Protein AF-A0A2D8GJE4-F1 (afdb_monomer)

Sequence (122 aa):
MSFPYDKRPSLCGYCLAPGRGFYLEYDRRIYAGCKMDHLEKIRERLLQQKSLGIKATSNPQATKYAMGEIKKLYLEISDKHKTFAMHEWSQEDRDRFFNLFASHYLSFESEVADKGMPPMGK

Solvent-accessible surface area (backbone atoms only — not comparable to full-atom values): 7308 Å² total; per-residue (Å²): 136,85,72,57,82,94,63,61,52,67,37,10,65,65,81,62,45,54,30,67,84,41,73,44,79,54,95,97,40,67,38,16,12,60,47,74,74,39,43,54,53,31,52,54,35,56,76,68,71,57,80,80,91,76,90,81,83,86,56,71,66,32,49,54,51,15,56,60,70,41,48,63,55,53,53,52,53,20,61,74,66,74,41,86,54,71,88,78,47,55,70,66,59,50,51,52,51,53,53,48,32,52,48,44,25,45,51,45,51,45,49,35,71,72,72,52,72,76,76,83,77,131

Structure (mmCIF, N/CA/C/O backbone):
data_AF-A0A2D8GJE4-F1
#
_entry.id   AF-A0A2D8GJE4-F1
#
loop_
_atom_site.group_PDB
_atom_site.id
_atom_site.type_symbol
_atom_site.label_atom_id
_atom_site.label_alt_id
_atom_site.label_comp_id
_atom_site.label_asym_id
_atom_site.label_entity_id
_atom_site.label_seq_id
_atom_site.pdbx_PDB_ins_code
_atom_site.Cartn_x
_atom_site.Cartn_y
_atom_site.Cartn_z
_atom_site.occupancy
_atom_site.B_iso_or_equiv
_atom_site.auth_seq_id
_atom_site.auth_comp_id
_atom_site.auth_asym_id
_atom_site.auth_atom_id
_atom_site.pdbx_PDB_model_num
ATOM 1 N N . MET A 1 1 ? -8.095 5.960 -19.588 1.00 50.19 1 MET A N 1
ATOM 2 C CA . MET A 1 1 ? -8.675 4.748 -18.967 1.00 50.19 1 MET A CA 1
ATOM 3 C C . MET A 1 1 ? -8.446 4.830 -17.469 1.00 50.19 1 MET A C 1
ATOM 5 O O . MET A 1 1 ? -7.301 5.015 -17.076 1.00 50.19 1 MET A O 1
ATOM 9 N N . SER A 1 2 ? -9.492 4.768 -16.642 1.00 57.19 2 SER A N 1
ATOM 10 C CA . SER A 1 2 ? -9.326 4.649 -15.190 1.00 57.19 2 SER A CA 1
ATOM 11 C C . SER A 1 2 ? -9.310 3.167 -14.812 1.00 57.19 2 SER A C 1
ATOM 13 O O . SER A 1 2 ? -10.202 2.410 -15.182 1.00 57.19 2 SER A O 1
ATOM 15 N N . PHE A 1 3 ? -8.268 2.737 -14.104 1.00 68.31 3 PHE A N 1
ATOM 16 C CA . PHE A 1 3 ? -8.205 1.385 -13.555 1.00 68.31 3 PHE A CA 1
ATOM 17 C C . PHE A 1 3 ? -9.107 1.308 -12.313 1.00 68.31 3 PHE A C 1
ATOM 19 O O . PHE A 1 3 ? -9.065 2.249 -11.504 1.00 68.31 3 PHE A O 1
ATOM 26 N N . PRO A 1 4 ? -9.901 0.235 -12.130 1.00 69.62 4 PRO A N 1
ATOM 27 C CA . PRO A 1 4 ? -10.695 0.032 -10.917 1.00 69.62 4 PRO A CA 1
ATOM 28 C C . PRO A 1 4 ? -9.818 0.176 -9.669 1.00 69.62 4 PRO A C 1
ATOM 30 O O . PRO A 1 4 ? -8.655 -0.224 -9.694 1.00 69.62 4 PRO A O 1
ATOM 33 N N . TYR A 1 5 ? -10.327 0.809 -8.610 1.00 62.97 5 TYR A N 1
ATOM 34 C CA . TYR A 1 5 ? -9.532 1.111 -7.409 1.00 62.97 5 TYR A CA 1
ATOM 35 C C . TYR A 1 5 ? -8.952 -0.158 -6.763 1.00 62.97 5 TYR A C 1
ATOM 37 O O . TYR A 1 5 ? -7.788 -0.179 -6.376 1.00 62.97 5 TYR A O 1
ATOM 45 N N . ASP A 1 6 ? -9.734 -1.233 -6.763 1.00 73.56 6 ASP A N 1
ATOM 46 C CA . ASP A 1 6 ? -9.405 -2.579 -6.291 1.00 73.56 6 ASP A CA 1
ATOM 47 C C . ASP A 1 6 ? -8.397 -3.334 -7.182 1.00 73.56 6 ASP A C 1
ATOM 49 O O . ASP A 1 6 ? -7.882 -4.377 -6.788 1.00 73.56 6 ASP A O 1
ATOM 53 N N . LYS A 1 7 ? -8.072 -2.817 -8.376 1.00 75.56 7 LYS A N 1
ATOM 54 C CA . LYS A 1 7 ? -7.182 -3.467 -9.356 1.00 75.56 7 LYS A CA 1
ATOM 55 C C . LYS A 1 7 ? -5.920 -2.658 -9.642 1.00 75.56 7 LYS A C 1
ATOM 57 O O . LYS A 1 7 ? -5.495 -2.524 -10.790 1.00 75.56 7 LYS A O 1
ATOM 62 N N . ARG A 1 8 ? -5.312 -2.106 -8.592 1.00 81.19 8 ARG A N 1
ATOM 63 C CA . ARG A 1 8 ? -4.119 -1.253 -8.678 1.00 81.19 8 ARG A CA 1
ATOM 64 C C . ARG A 1 8 ? -2.958 -1.874 -7.904 1.00 81.19 8 ARG A C 1
ATOM 66 O O . ARG A 1 8 ? -2.938 -1.786 -6.681 1.00 81.19 8 ARG A O 1
ATOM 73 N N . PRO A 1 9 ? -1.975 -2.485 -8.589 1.00 84.50 9 PRO A N 1
ATOM 74 C CA . PRO A 1 9 ? -0.771 -2.969 -7.926 1.00 84.50 9 PRO A CA 1
ATOM 75 C C . PRO A 1 9 ? -0.040 -1.827 -7.211 1.00 84.50 9 PRO A C 1
ATOM 77 O O . PRO A 1 9 ? 0.140 -0.751 -7.782 1.00 84.50 9 PRO A O 1
ATOM 80 N N . SER A 1 10 ? 0.410 -2.071 -5.981 1.00 84.44 10 SER A N 1
ATOM 81 C CA . SER A 1 10 ? 1.063 -1.046 -5.152 1.00 84.44 10 SER A CA 1
ATOM 82 C C . SER A 1 10 ? 2.544 -0.840 -5.477 1.00 84.44 10 SER A C 1
ATOM 84 O O . SER A 1 10 ? 3.106 0.202 -5.149 1.00 84.44 10 SER A O 1
ATOM 86 N N . LEU A 1 11 ? 3.187 -1.819 -6.123 1.00 85.69 11 LEU A N 1
ATOM 87 C CA . LEU A 1 11 ? 4.618 -1.798 -6.432 1.00 85.69 11 LEU A CA 1
ATOM 88 C C . LEU A 1 11 ? 4.878 -1.783 -7.936 1.00 85.69 11 LEU A C 1
ATOM 90 O O . LEU A 1 11 ? 4.180 -2.418 -8.728 1.00 85.69 11 LEU A O 1
ATOM 94 N N . CYS A 1 12 ? 5.950 -1.094 -8.310 1.00 87.50 12 CYS A N 1
ATOM 95 C CA . CYS A 1 12 ? 6.502 -1.071 -9.647 1.00 87.50 12 CYS A CA 1
ATOM 96 C C . CYS A 1 12 ? 6.906 -2.484 -10.078 1.00 87.50 12 CYS A C 1
ATOM 98 O O . CYS A 1 12 ? 7.788 -3.099 -9.481 1.00 87.50 12 CYS A O 1
ATOM 100 N N . GLY A 1 13 ? 6.341 -2.969 -11.179 1.00 84.75 13 GLY A N 1
ATOM 101 C CA . GLY A 1 13 ? 6.669 -4.272 -11.748 1.00 84.75 13 GLY A CA 1
ATOM 102 C C . GLY A 1 13 ? 8.087 -4.373 -12.321 1.00 84.75 13 GLY A C 1
ATOM 103 O O . GLY A 1 13 ? 8.412 -5.412 -12.879 1.00 84.75 13 GLY A O 1
ATOM 104 N N . TYR A 1 14 ? 8.917 -3.329 -12.261 1.00 87.06 14 TYR A N 1
ATOM 105 C CA . TYR A 1 14 ? 10.323 -3.380 -12.676 1.00 87.06 14 TYR A CA 1
ATOM 106 C C . TYR A 1 14 ? 11.270 -3.315 -11.479 1.00 87.06 14 TYR A C 1
ATOM 108 O O . TYR A 1 14 ? 12.019 -4.252 -11.234 1.00 87.06 14 TYR A O 1
ATOM 116 N N . CYS A 1 15 ? 11.226 -2.219 -10.722 1.00 84.75 15 CYS A N 1
ATOM 117 C CA . CYS A 1 15 ? 12.174 -1.964 -9.637 1.00 84.75 15 CYS A CA 1
ATOM 118 C C . CYS A 1 15 ? 11.621 -2.262 -8.237 1.00 84.75 15 CYS A C 1
ATOM 120 O O . CYS A 1 15 ? 12.331 -2.039 -7.267 1.00 84.75 15 CYS A O 1
ATOM 122 N N . LEU A 1 16 ? 10.362 -2.705 -8.118 1.00 81.06 16 LEU A N 1
ATOM 123 C CA . LEU A 1 16 ? 9.676 -3.008 -6.851 1.00 81.06 16 LEU A CA 1
ATOM 124 C C . LEU A 1 16 ? 9.539 -1.842 -5.857 1.00 81.06 16 LEU A C 1
ATOM 126 O O . LEU A 1 16 ? 9.047 -2.043 -4.753 1.00 81.06 16 LEU A O 1
ATOM 130 N N . ALA A 1 17 ? 9.899 -0.622 -6.253 1.00 81.31 17 ALA A N 1
ATOM 131 C CA . ALA A 1 17 ? 9.568 0.589 -5.508 1.00 81.31 17 ALA A CA 1
ATOM 132 C C . ALA A 1 17 ? 8.051 0.864 -5.559 1.00 81.31 17 ALA A C 1
ATOM 134 O O . ALA A 1 17 ? 7.390 0.374 -6.482 1.00 81.31 17 ALA A O 1
ATOM 135 N N . PRO A 1 18 ? 7.487 1.675 -4.646 1.00 84.81 18 PRO A N 1
ATOM 136 C CA . PRO A 1 18 ? 6.095 2.108 -4.734 1.00 84.81 18 PRO A CA 1
ATO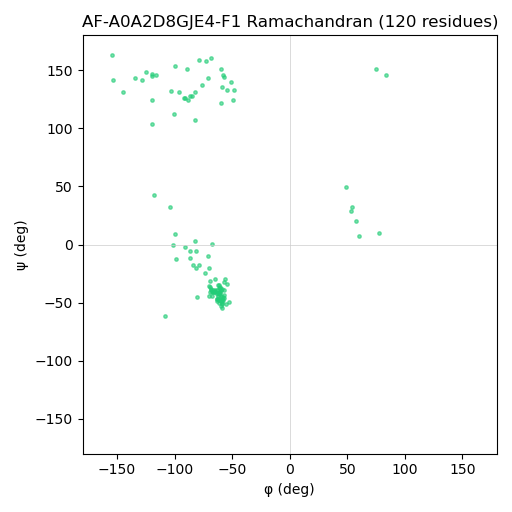M 137 C C . PRO A 1 18 ? 5.727 2.639 -6.128 1.00 84.81 18 PRO A C 1
ATOM 139 O O . PRO A 1 18 ? 6.466 3.414 -6.744 1.00 84.81 18 PRO A O 1
ATOM 142 N N . GLY A 1 19 ? 4.591 2.184 -6.656 1.00 80.88 19 GLY A N 1
ATOM 143 C CA . GLY A 1 19 ? 4.047 2.681 -7.918 1.00 80.88 19 GLY A CA 1
ATOM 144 C C . GLY A 1 19 ? 3.504 4.104 -7.759 1.00 80.88 19 GLY A C 1
ATOM 145 O O . GLY A 1 19 ? 2.907 4.427 -6.738 1.00 80.88 19 GLY A O 1
ATOM 146 N N . 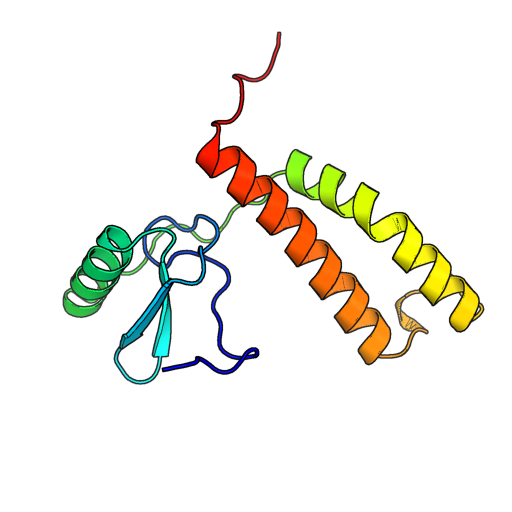ARG A 1 20 ? 3.661 4.954 -8.783 1.00 82.50 20 ARG A N 1
ATOM 147 C CA . ARG A 1 20 ? 3.186 6.358 -8.767 1.00 82.50 20 ARG A CA 1
ATOM 148 C C . ARG A 1 20 ? 1.905 6.561 -9.589 1.00 82.50 20 ARG A C 1
ATOM 150 O O . ARG A 1 20 ? 1.710 7.599 -10.205 1.00 82.50 20 ARG A O 1
ATOM 157 N N . GLY A 1 21 ? 1.044 5.542 -9.642 1.00 77.31 21 GLY A N 1
ATOM 158 C CA . GLY A 1 21 ? -0.220 5.596 -10.391 1.00 77.31 21 GLY A CA 1
ATOM 159 C C . GLY A 1 21 ? -0.089 5.414 -11.909 1.00 77.31 21 GLY A C 1
ATOM 160 O O . GLY A 1 21 ? -1.068 5.592 -12.630 1.00 77.31 21 GLY A O 1
ATOM 161 N N . PHE A 1 22 ? 1.091 5.033 -12.404 1.00 86.69 22 PHE A N 1
ATOM 162 C CA . PHE A 1 22 ? 1.272 4.588 -13.784 1.00 86.69 22 PHE A CA 1
ATOM 163 C C . PHE A 1 22 ? 0.934 3.106 -13.885 1.00 86.69 22 PHE A C 1
ATOM 165 O O . PHE A 1 22 ? 1.489 2.309 -13.130 1.00 86.69 22 PHE A O 1
ATOM 172 N N . TYR A 1 23 ? 0.067 2.732 -14.823 1.00 89.50 23 TYR A N 1
ATOM 173 C CA . TYR A 1 23 ? -0.374 1.350 -14.986 1.00 89.50 23 TYR A CA 1
ATOM 174 C C . TYR A 1 23 ? -0.216 0.876 -16.432 1.00 89.50 23 TYR A C 1
ATOM 176 O O . TYR A 1 23 ? -0.471 1.623 -17.375 1.00 89.50 23 TYR A O 1
ATOM 184 N N . LEU A 1 24 ? 0.186 -0.382 -16.586 1.00 89.25 24 LEU A N 1
ATOM 185 C CA . LEU A 1 24 ? 0.299 -1.101 -17.848 1.00 89.25 24 LEU A CA 1
ATOM 186 C C . LEU A 1 24 ? -0.622 -2.317 -17.791 1.00 89.25 24 LEU A C 1
ATOM 188 O O . LEU A 1 24 ? -0.478 -3.150 -16.898 1.00 89.25 24 LEU A O 1
ATOM 192 N N . GLU A 1 25 ? -1.526 -2.442 -18.757 1.00 89.75 25 GLU A N 1
ATOM 193 C CA . GLU A 1 25 ? -2.256 -3.686 -18.981 1.00 89.75 25 GLU A CA 1
ATOM 194 C C . GLU A 1 25 ? -1.507 -4.547 -20.006 1.00 89.75 25 GLU A C 1
ATOM 196 O O . GLU A 1 25 ? -1.181 -4.087 -21.102 1.00 89.75 25 GLU A O 1
ATOM 201 N N . TYR A 1 26 ? -1.213 -5.794 -19.648 1.00 87.31 26 TYR A N 1
ATOM 202 C CA . TYR A 1 26 ? -0.603 -6.784 -20.530 1.00 87.31 26 TYR A CA 1
ATOM 203 C C . TYR A 1 26 ? -1.166 -8.164 -20.198 1.00 87.31 26 TYR A C 1
ATOM 205 O O . TYR A 1 26 ? -1.217 -8.533 -19.028 1.00 87.31 26 TYR A O 1
ATOM 213 N N . ASP A 1 27 ? -1.599 -8.911 -21.216 1.00 87.50 27 ASP A N 1
ATOM 214 C CA . ASP A 1 27 ? -2.172 -10.257 -21.058 1.00 87.50 27 ASP A CA 1
ATOM 215 C C . ASP A 1 27 ? -3.266 -10.328 -19.968 1.00 87.50 27 ASP A C 1
ATOM 217 O O . ASP A 1 27 ? -3.222 -11.137 -19.041 1.00 87.50 27 ASP A O 1
ATOM 221 N N . ARG A 1 28 ? -4.231 -9.395 -20.031 1.00 86.50 28 ARG A N 1
ATOM 222 C CA . ARG A 1 28 ? -5.340 -9.251 -19.061 1.00 86.50 28 ARG A CA 1
ATOM 223 C C . ARG A 1 28 ? -4.898 -9.054 -17.599 1.00 86.50 28 ARG A C 1
ATOM 225 O O . ARG A 1 28 ? -5.679 -9.290 -16.676 1.00 86.50 28 ARG A O 1
ATOM 232 N N . ARG A 1 29 ? -3.658 -8.618 -17.364 1.00 86.50 29 ARG A N 1
ATOM 233 C CA . ARG A 1 29 ? -3.105 -8.291 -16.041 1.00 86.50 29 ARG A CA 1
ATOM 234 C C . ARG A 1 29 ? -2.677 -6.835 -15.992 1.00 86.50 29 ARG A C 1
ATOM 236 O O . ARG A 1 29 ? -2.200 -6.291 -16.982 1.00 86.50 29 ARG A O 1
ATOM 243 N N . ILE A 1 30 ? -2.818 -6.223 -14.820 1.00 89.00 30 ILE A N 1
ATOM 244 C CA . ILE A 1 30 ? -2.418 -4.837 -14.572 1.00 89.00 30 ILE A CA 1
ATOM 245 C C . ILE A 1 30 ? -1.102 -4.847 -13.799 1.00 89.00 30 ILE A C 1
ATOM 247 O O . ILE A 1 30 ? -0.963 -5.548 -12.798 1.00 89.00 30 ILE A O 1
ATOM 251 N N . TYR A 1 31 ? -0.149 -4.048 -14.259 1.00 88.81 31 TYR A N 1
ATOM 252 C CA . TYR A 1 31 ? 1.151 -3.814 -13.643 1.00 88.81 31 TYR A CA 1
ATOM 253 C C . TYR A 1 31 ? 1.269 -2.334 -13.302 1.00 88.81 31 TYR A C 1
ATOM 255 O O . TYR A 1 31 ? 0.784 -1.502 -14.062 1.00 88.81 31 TYR A O 1
ATOM 263 N N . ALA A 1 32 ? 1.924 -1.989 -12.195 1.00 88.50 32 ALA A N 1
ATOM 264 C CA . ALA A 1 32 ? 2.222 -0.596 -11.875 1.00 88.50 32 ALA A CA 1
ATOM 265 C C . ALA A 1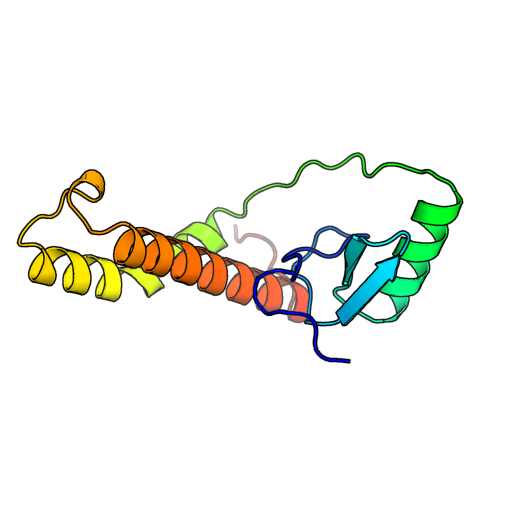 32 ? 3.667 -0.235 -12.239 1.00 88.50 32 ALA A C 1
ATOM 267 O O . ALA A 1 32 ? 4.550 -1.092 -12.241 1.00 88.50 32 ALA A O 1
ATOM 268 N N . GLY A 1 33 ? 3.917 1.041 -12.519 1.00 87.50 33 GLY A N 1
ATOM 269 C CA . GLY A 1 33 ? 5.241 1.630 -12.699 1.00 87.50 33 GLY A CA 1
ATOM 270 C C . GLY A 1 33 ? 5.444 2.819 -11.760 1.00 87.50 33 GLY A C 1
ATOM 271 O O . GLY A 1 33 ? 4.502 3.542 -11.434 1.00 87.50 33 GLY A O 1
ATOM 272 N N . CYS A 1 34 ? 6.680 3.050 -11.315 1.00 86.75 34 CYS A N 1
ATOM 273 C CA . CYS A 1 34 ? 7.029 4.279 -10.588 1.00 86.75 34 CYS A CA 1
ATOM 274 C C . CYS A 1 34 ? 7.358 5.458 -11.527 1.00 86.75 34 CYS A C 1
ATOM 276 O O . CYS A 1 34 ? 7.315 6.606 -11.099 1.00 86.75 34 CYS A O 1
ATOM 278 N N . LYS A 1 35 ? 7.642 5.178 -12.807 1.00 87.75 35 LYS A N 1
ATOM 279 C CA . LYS A 1 35 ? 7.838 6.145 -13.900 1.00 87.75 35 LYS A CA 1
ATOM 280 C C . LYS A 1 35 ? 7.510 5.498 -15.250 1.00 87.75 35 LYS A C 1
ATOM 282 O O . LYS A 1 35 ? 7.499 4.270 -15.343 1.00 87.75 35 LYS A O 1
ATOM 287 N N . MET A 1 36 ? 7.308 6.310 -16.289 1.00 87.06 36 MET A N 1
ATOM 288 C CA . MET A 1 36 ? 6.934 5.839 -17.635 1.00 87.06 36 MET A CA 1
ATOM 289 C C . MET A 1 36 ? 7.961 4.881 -18.258 1.00 87.06 36 MET A C 1
ATOM 291 O O . MET A 1 36 ? 7.579 3.806 -18.703 1.00 87.06 36 MET A O 1
ATOM 295 N N . ASP A 1 37 ? 9.258 5.196 -18.178 1.00 91.50 37 ASP A N 1
ATOM 296 C CA . ASP A 1 37 ? 10.366 4.328 -18.641 1.00 91.50 37 ASP A CA 1
ATOM 297 C C . ASP A 1 37 ? 10.316 2.917 -18.020 1.00 91.50 37 ASP A C 1
ATOM 299 O O . ASP A 1 37 ? 10.629 1.909 -18.648 1.00 91.50 37 ASP A O 1
ATOM 303 N N . HIS A 1 38 ? 9.859 2.804 -16.770 1.00 89.62 38 HIS A N 1
ATOM 304 C CA . HIS A 1 38 ? 9.720 1.494 -16.145 1.00 89.62 38 HIS A CA 1
ATOM 305 C C . HIS A 1 38 ? 8.535 0.694 -16.696 1.00 89.62 38 HIS A C 1
ATOM 307 O O . HIS A 1 38 ? 8.598 -0.529 -16.644 1.00 89.62 38 HIS A O 1
ATOM 313 N N . LEU A 1 39 ? 7.493 1.317 -17.258 1.00 90.00 39 LEU A N 1
ATOM 314 C CA . LEU A 1 39 ? 6.424 0.571 -17.933 1.00 90.00 39 LEU A CA 1
ATOM 315 C C . LEU A 1 39 ? 6.951 -0.152 -19.178 1.00 90.00 39 LEU A C 1
ATOM 317 O O . LEU A 1 39 ? 6.604 -1.310 -19.403 1.00 90.00 39 LEU A O 1
ATOM 321 N N . GLU A 1 40 ? 7.823 0.498 -19.950 1.00 91.75 40 GLU A N 1
ATOM 322 C CA . GLU A 1 40 ? 8.452 -0.102 -21.133 1.00 91.75 40 GLU A CA 1
ATOM 323 C C . GLU A 1 40 ? 9.329 -1.291 -20.734 1.00 91.75 40 GLU A C 1
ATOM 325 O O . GLU A 1 40 ? 9.139 -2.395 -21.240 1.00 91.75 40 GLU A O 1
ATOM 330 N N . LYS A 1 41 ? 10.170 -1.125 -19.709 1.00 90.44 41 LYS A N 1
ATOM 331 C CA . LYS A 1 41 ? 11.001 -2.217 -19.172 1.00 90.44 41 LYS A CA 1
ATOM 332 C C . LYS A 1 41 ? 10.183 -3.374 -18.597 1.00 90.44 41 LYS A C 1
ATOM 334 O O . LYS A 1 41 ? 10.586 -4.532 -18.708 1.00 90.44 41 LYS A O 1
ATOM 339 N N . ILE A 1 42 ? 9.025 -3.095 -17.988 1.00 87.81 42 ILE A N 1
ATOM 340 C CA . ILE A 1 42 ? 8.078 -4.145 -17.574 1.00 87.81 42 ILE A CA 1
ATOM 341 C C . ILE A 1 42 ? 7.606 -4.914 -18.802 1.00 87.81 42 ILE A C 1
ATOM 343 O O . ILE A 1 42 ? 7.679 -6.141 -18.806 1.00 87.81 42 ILE A O 1
ATOM 347 N N . ARG A 1 43 ? 7.153 -4.209 -19.842 1.00 89.69 43 ARG A N 1
ATOM 348 C CA . ARG A 1 43 ? 6.664 -4.820 -21.080 1.00 89.69 43 ARG A CA 1
ATOM 349 C C . ARG A 1 43 ? 7.729 -5.693 -21.740 1.00 89.69 43 ARG A C 1
ATOM 351 O O . ARG A 1 43 ? 7.446 -6.842 -22.060 1.00 89.69 43 ARG A O 1
ATOM 358 N N . GLU A 1 44 ? 8.950 -5.188 -21.885 1.00 91.56 44 GLU A N 1
ATOM 359 C CA . GLU A 1 44 ? 10.086 -5.929 -22.446 1.00 91.56 44 GLU A CA 1
ATOM 360 C C . GLU A 1 44 ? 10.395 -7.199 -21.651 1.00 91.56 44 GLU A C 1
ATOM 362 O O . GLU A 1 44 ? 10.536 -8.283 -22.218 1.00 91.56 44 GLU A O 1
ATOM 367 N N . ARG A 1 45 ? 10.448 -7.090 -20.319 1.00 89.12 45 ARG A N 1
ATOM 368 C CA . ARG A 1 45 ? 10.682 -8.232 -19.430 1.00 8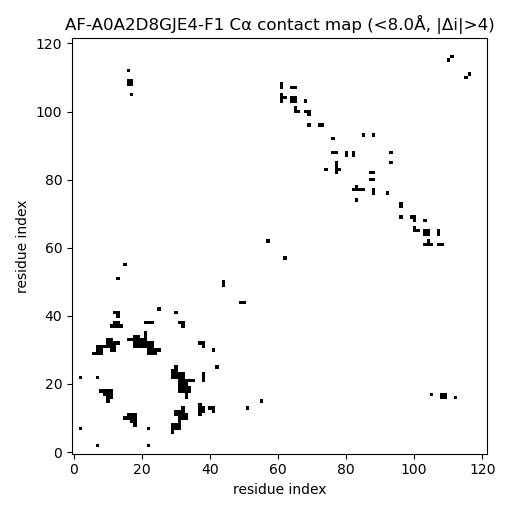9.12 45 ARG A CA 1
ATOM 369 C C . ARG A 1 45 ? 9.591 -9.297 -19.566 1.00 89.12 45 ARG A C 1
ATOM 371 O O . ARG A 1 45 ? 9.912 -10.486 -19.575 1.00 89.12 45 ARG A O 1
ATOM 378 N N . LEU A 1 46 ? 8.327 -8.879 -19.679 1.00 88.56 46 LEU A N 1
ATOM 379 C CA . LEU A 1 46 ? 7.182 -9.775 -19.874 1.00 88.56 46 LEU A CA 1
ATOM 380 C C . LEU A 1 46 ? 7.221 -10.463 -21.245 1.00 88.56 46 LEU A C 1
ATOM 382 O O . LEU A 1 46 ? 6.990 -11.667 -21.312 1.00 88.56 46 LEU A O 1
ATOM 386 N N . LEU A 1 47 ? 7.585 -9.742 -22.312 1.00 90.50 47 LEU A N 1
ATOM 387 C CA . LEU A 1 47 ? 7.792 -10.318 -23.649 1.00 90.50 47 LEU A CA 1
ATOM 388 C C . LEU A 1 47 ? 8.899 -11.382 -23.649 1.00 90.50 47 LEU A C 1
ATOM 390 O O . LEU A 1 47 ? 8.778 -12.404 -24.315 1.00 90.50 47 LEU A O 1
ATOM 394 N N . GLN A 1 48 ? 9.954 -11.169 -22.860 1.00 90.75 48 GLN A N 1
ATOM 395 C CA . GLN A 1 48 ? 11.062 -12.114 -22.691 1.00 90.75 48 GLN A CA 1
ATOM 396 C C . GLN A 1 48 ? 10.775 -13.235 -21.674 1.00 90.75 48 GLN A C 1
ATOM 398 O O . GLN A 1 48 ? 11.673 -14.022 -21.384 1.00 90.75 48 GLN A O 1
ATOM 403 N N . GLN A 1 49 ? 9.568 -13.295 -21.095 1.00 87.12 49 GLN A N 1
ATOM 404 C CA . GLN A 1 49 ? 9.166 -14.273 -20.071 1.00 87.12 49 GLN A CA 1
ATOM 405 C C . GLN A 1 49 ? 10.109 -14.341 -18.849 1.00 87.12 49 GLN A C 1
ATOM 407 O O . GLN A 1 49 ? 10.231 -15.371 -18.187 1.00 87.12 49 GLN A O 1
ATOM 412 N N . LYS A 1 50 ? 10.780 -13.231 -18.512 1.00 82.81 50 LYS A N 1
ATOM 413 C CA . LYS A 1 50 ? 11.733 -13.167 -17.393 1.00 82.81 50 LYS A CA 1
ATOM 414 C C . LYS A 1 50 ? 11.028 -12.857 -16.069 1.00 82.81 50 LYS A C 1
ATOM 416 O O . LYS A 1 50 ? 10.314 -11.859 -15.936 1.00 82.81 50 LYS A O 1
ATOM 421 N N . SER A 1 51 ? 11.273 -13.674 -15.046 1.00 75.50 51 SER A N 1
ATOM 422 C CA . SER A 1 51 ? 10.735 -13.455 -13.698 1.00 75.50 51 SER A CA 1
ATOM 423 C C . SER A 1 51 ? 11.524 -12.392 -12.921 1.00 75.50 51 SER A C 1
ATOM 425 O O . SER A 1 51 ? 12.663 -12.059 -13.243 1.00 75.50 51 SER A O 1
ATOM 427 N N . LEU A 1 52 ? 10.889 -11.813 -11.900 1.00 71.31 52 LEU A N 1
ATOM 428 C CA . LEU A 1 52 ? 11.554 -10.947 -10.924 1.00 71.31 52 LEU A CA 1
ATOM 429 C C . LEU A 1 52 ? 12.090 -11.826 -9.790 1.00 71.31 52 LEU A C 1
ATOM 431 O O . LEU A 1 52 ? 11.324 -12.569 -9.181 1.00 71.31 52 LEU A O 1
ATOM 435 N N . GLY A 1 53 ? 13.392 -11.746 -9.509 1.00 63.31 53 GLY A N 1
ATOM 436 C CA . GLY A 1 53 ? 14.034 -12.557 -8.465 1.00 63.31 53 GLY A CA 1
ATOM 437 C C . GLY A 1 53 ? 13.816 -12.052 -7.033 1.00 63.31 53 GLY A C 1
ATOM 438 O O . GLY A 1 53 ? 14.013 -12.804 -6.082 1.00 63.31 53 GLY A O 1
ATOM 439 N N . ILE A 1 54 ? 13.403 -10.794 -6.860 1.00 60.84 54 ILE A N 1
ATOM 440 C CA . ILE A 1 54 ? 13.258 -10.161 -5.542 1.00 60.84 54 ILE A CA 1
ATOM 441 C C . ILE A 1 54 ? 11.801 -10.271 -5.071 1.00 60.84 54 ILE A C 1
ATOM 443 O O . ILE A 1 54 ? 10.877 -9.942 -5.811 1.00 60.84 54 ILE A O 1
ATOM 447 N N . LYS A 1 55 ? 11.604 -10.724 -3.825 1.00 61.00 55 LYS A N 1
ATOM 448 C CA . LYS A 1 55 ? 10.297 -11.084 -3.235 1.00 61.00 55 LYS A CA 1
ATOM 449 C C . LYS A 1 55 ? 9.674 -10.008 -2.319 1.00 61.00 55 LYS A C 1
ATOM 451 O O . LYS A 1 55 ? 8.635 -10.272 -1.730 1.00 61.00 55 LYS A O 1
ATOM 456 N N . ALA A 1 56 ? 10.259 -8.805 -2.282 1.00 65.19 56 ALA A N 1
ATOM 457 C CA . ALA A 1 56 ? 9.977 -7.660 -1.395 1.00 65.19 56 ALA A CA 1
ATOM 458 C C . ALA A 1 56 ? 10.667 -7.704 -0.016 1.00 65.19 56 ALA A C 1
ATOM 460 O O . ALA A 1 56 ? 10.880 -8.761 0.571 1.00 65.19 56 ALA A O 1
ATOM 461 N N . THR A 1 57 ? 11.025 -6.518 0.479 1.00 65.75 57 THR A N 1
ATOM 462 C CA . THR A 1 57 ? 11.654 -6.265 1.784 1.00 65.75 57 THR A CA 1
ATOM 463 C C . THR A 1 57 ? 10.944 -5.090 2.449 1.00 65.75 57 THR A C 1
ATOM 465 O O . THR A 1 57 ? 10.556 -4.149 1.758 1.00 65.75 57 THR A O 1
ATOM 468 N N . SER A 1 58 ? 10.767 -5.1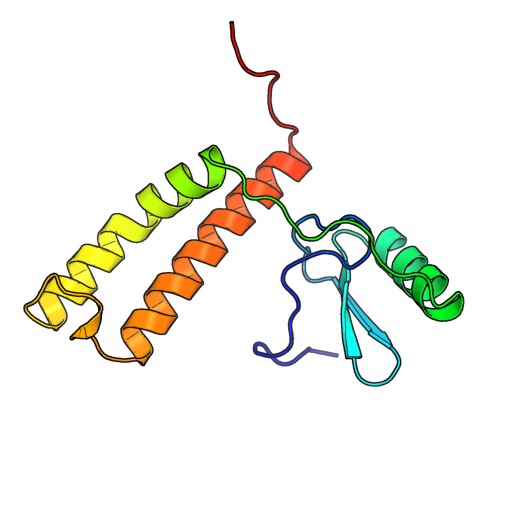26 3.770 1.00 77.19 58 SER A N 1
ATOM 469 C CA . SER A 1 58 ? 10.171 -4.016 4.519 1.00 77.19 58 SER A CA 1
ATOM 470 C C . SER A 1 58 ? 11.229 -3.016 4.991 1.00 77.19 58 SER A C 1
ATOM 472 O O . SER A 1 58 ? 12.373 -3.384 5.258 1.00 77.19 58 SER A O 1
ATOM 474 N N . ASN A 1 59 ? 10.834 -1.751 5.128 1.00 83.00 59 ASN A N 1
ATOM 475 C CA . ASN A 1 59 ? 11.618 -0.706 5.773 1.00 83.00 59 ASN A CA 1
ATOM 476 C C . ASN A 1 59 ? 11.107 -0.487 7.212 1.00 83.00 59 ASN A C 1
ATOM 478 O O . ASN A 1 59 ? 9.999 0.025 7.398 1.00 83.00 59 ASN A O 1
ATOM 482 N N . PRO A 1 60 ? 11.896 -0.821 8.251 1.00 85.56 60 PRO A N 1
ATOM 483 C CA . PRO A 1 60 ? 11.505 -0.612 9.645 1.00 85.56 60 PRO A CA 1
ATOM 484 C C . PRO A 1 60 ? 11.162 0.844 10.000 1.00 85.56 60 PRO A C 1
ATOM 486 O O . PRO A 1 60 ? 10.288 1.074 10.837 1.00 85.56 60 PRO A O 1
ATOM 489 N N . GLN A 1 61 ? 11.811 1.833 9.373 1.00 85.50 61 GLN A N 1
ATOM 490 C CA . GLN A 1 61 ? 11.513 3.251 9.612 1.00 85.50 61 GLN A CA 1
ATOM 491 C C . GLN A 1 61 ? 10.146 3.633 9.045 1.00 85.50 61 GLN A C 1
ATOM 493 O O . GLN A 1 61 ? 9.356 4.264 9.745 1.00 85.50 61 GLN A O 1
ATOM 498 N N . ALA A 1 62 ? 9.839 3.184 7.827 1.00 87.00 62 ALA A N 1
ATOM 499 C CA . ALA A 1 62 ? 8.532 3.385 7.208 1.00 87.00 62 ALA A CA 1
ATOM 500 C C . ALA A 1 62 ? 7.419 2.710 8.023 1.00 87.00 62 ALA A C 1
ATOM 502 O O . ALA A 1 62 ? 6.371 3.307 8.258 1.00 87.00 62 ALA A O 1
ATOM 503 N N . THR A 1 63 ? 7.672 1.503 8.542 1.00 90.12 63 THR A N 1
ATOM 504 C CA . THR A 1 63 ? 6.766 0.822 9.478 1.00 90.12 63 THR A CA 1
ATOM 505 C C . THR A 1 63 ? 6.528 1.663 10.729 1.00 90.12 63 THR A C 1
ATOM 507 O O . THR A 1 63 ? 5.381 1.873 11.116 1.00 90.12 63 THR A O 1
ATOM 510 N N . LYS A 1 64 ? 7.589 2.181 11.361 1.00 89.62 64 LYS A N 1
ATOM 511 C CA . LYS A 1 64 ? 7.471 3.015 12.566 1.00 89.62 64 LYS A CA 1
ATOM 512 C C . LYS A 1 64 ? 6.697 4.306 12.296 1.00 89.62 64 LYS A C 1
ATOM 514 O O . LYS A 1 64 ? 5.863 4.682 13.116 1.00 89.62 64 LYS A O 1
ATOM 519 N N . TYR A 1 65 ? 6.954 4.953 11.160 1.00 91.38 65 TYR A N 1
ATOM 520 C CA . TYR A 1 65 ? 6.213 6.129 10.711 1.00 91.38 65 TYR A CA 1
ATOM 521 C C . TYR A 1 65 ? 4.722 5.806 10.550 1.00 91.38 65 TYR A C 1
ATOM 523 O O . TYR A 1 65 ? 3.890 6.406 11.223 1.00 91.38 65 TYR A O 1
ATOM 531 N N . ALA A 1 66 ? 4.389 4.783 9.759 1.00 94.00 66 ALA A N 1
ATOM 532 C CA . ALA A 1 66 ? 3.008 4.383 9.514 1.00 94.00 66 ALA A CA 1
ATOM 533 C C . ALA A 1 66 ? 2.265 3.991 10.803 1.00 94.00 66 ALA A C 1
ATOM 535 O O . ALA A 1 66 ? 1.110 4.368 10.981 1.00 94.00 66 ALA A O 1
ATOM 536 N N . MET A 1 67 ? 2.931 3.302 11.737 1.00 92.25 67 MET A N 1
ATOM 537 C CA . MET A 1 67 ? 2.372 3.002 13.062 1.00 92.25 67 MET A CA 1
ATOM 538 C C . MET A 1 67 ? 2.042 4.267 13.866 1.00 92.25 67 MET A C 1
ATOM 540 O O . MET A 1 67 ? 1.041 4.294 14.583 1.00 92.25 67 MET A O 1
ATOM 544 N N . GLY A 1 68 ? 2.876 5.307 13.762 1.00 92.06 68 GLY A N 1
ATOM 545 C CA . GLY A 1 68 ? 2.625 6.606 14.386 1.00 92.06 68 GLY A CA 1
ATOM 546 C C . GLY A 1 68 ? 1.367 7.273 13.833 1.00 92.06 68 GLY A C 1
ATOM 547 O O . GLY A 1 68 ? 0.507 7.692 14.608 1.00 92.06 68 GLY A O 1
ATOM 548 N N . GLU A 1 69 ? 1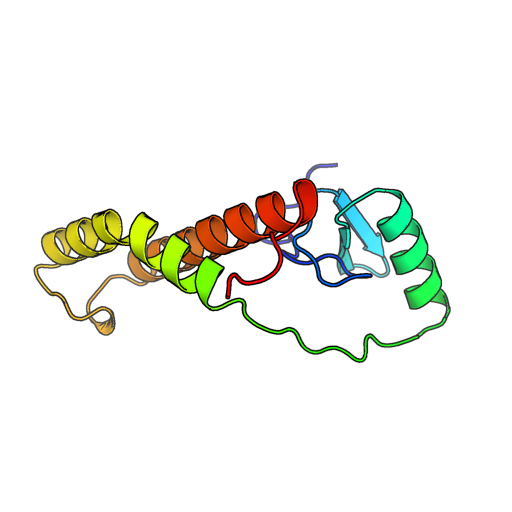.226 7.283 12.508 1.00 94.00 69 GLU A N 1
ATOM 549 C CA . GLU A 1 69 ? 0.103 7.921 11.811 1.00 94.00 69 GLU A CA 1
ATOM 550 C C . GLU A 1 69 ? -1.245 7.243 12.110 1.00 94.00 69 GLU A C 1
ATOM 552 O O . GLU A 1 69 ? -2.248 7.911 12.370 1.00 94.00 69 GLU A O 1
ATOM 557 N N . ILE A 1 70 ? -1.288 5.906 12.161 1.00 95.00 70 ILE A N 1
ATOM 558 C CA . ILE A 1 70 ? -2.553 5.175 12.362 1.00 95.00 70 ILE A CA 1
ATOM 559 C C . ILE A 1 70 ? -3.004 5.086 13.825 1.00 95.00 70 ILE A C 1
ATOM 561 O O . ILE A 1 70 ? -4.094 4.579 14.103 1.00 95.00 70 ILE A O 1
ATOM 565 N N . LYS A 1 71 ? -2.199 5.558 14.786 1.00 94.56 71 LYS A N 1
ATOM 566 C CA . LYS A 1 71 ? -2.504 5.435 16.222 1.00 94.56 71 LYS A CA 1
ATOM 567 C C . LYS A 1 71 ? -3.853 6.058 16.587 1.00 94.56 71 LYS A C 1
ATOM 569 O O . LYS A 1 71 ? -4.590 5.502 17.397 1.00 94.56 71 LYS A O 1
ATOM 574 N N . LYS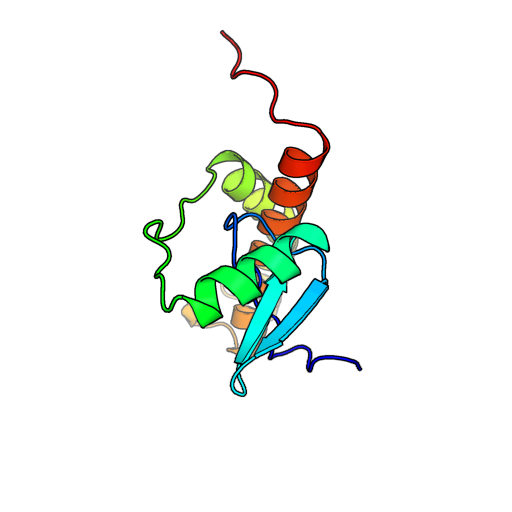 A 1 72 ? -4.192 7.206 15.994 1.00 93.75 72 LYS A N 1
ATOM 575 C CA . LYS A 1 72 ? -5.479 7.872 16.244 1.00 93.75 72 LYS A CA 1
ATOM 576 C C . LYS A 1 72 ? -6.653 7.004 15.784 1.00 93.75 72 LYS A C 1
ATOM 578 O O . LYS A 1 72 ? -7.619 6.856 16.524 1.00 93.75 72 LYS A O 1
ATOM 583 N N . LEU A 1 73 ? -6.528 6.388 14.609 1.00 93.94 73 LEU A N 1
ATOM 584 C CA . LEU A 1 73 ? -7.542 5.494 14.053 1.00 93.94 73 LEU A CA 1
ATOM 585 C C . LEU A 1 73 ? -7.716 4.227 14.900 1.00 93.94 73 LEU A C 1
ATOM 587 O O . LEU A 1 73 ? -8.844 3.805 15.124 1.00 93.94 73 LEU A O 1
ATOM 591 N N . TYR A 1 74 ? -6.620 3.649 15.404 1.00 95.81 74 TYR A N 1
ATOM 592 C CA . TYR A 1 74 ? -6.679 2.522 16.341 1.00 95.81 74 TYR A CA 1
ATOM 593 C C . TYR A 1 74 ? -7.585 2.841 17.538 1.00 95.81 74 TYR A C 1
ATOM 595 O O . TYR A 1 74 ? -8.472 2.060 17.874 1.00 95.81 74 TYR A O 1
ATOM 603 N N . LEU A 1 75 ? -7.370 4.002 18.168 1.00 96.56 75 LEU A N 1
ATOM 604 C CA . LEU A 1 75 ? -8.129 4.425 19.347 1.00 96.56 75 LEU A CA 1
ATOM 605 C C . LEU A 1 75 ? -9.591 4.737 19.006 1.00 96.56 75 LEU A C 1
ATOM 607 O O . LEU A 1 75 ? -10.474 4.355 19.765 1.00 96.56 75 LEU A O 1
ATOM 611 N N . GLU A 1 76 ? -9.848 5.370 17.859 1.00 96.25 76 GLU A N 1
ATOM 612 C CA . GLU A 1 76 ? -11.202 5.639 17.350 1.00 96.25 76 GLU A CA 1
ATOM 613 C C . GLU A 1 76 ? -12.000 4.342 17.146 1.00 96.25 76 GLU A C 1
ATOM 615 O O . GLU A 1 76 ? -13.115 4.211 17.649 1.00 96.25 76 GLU A O 1
ATOM 620 N N . ILE A 1 77 ? -11.420 3.356 16.453 1.00 96.69 77 ILE A N 1
ATOM 621 C CA . ILE A 1 77 ? -12.070 2.061 16.212 1.00 96.69 77 ILE A CA 1
ATOM 622 C C . ILE A 1 77 ? -12.238 1.294 17.530 1.00 96.69 77 ILE A C 1
ATOM 624 O O . ILE A 1 77 ? -13.295 0.709 17.770 1.00 96.69 77 ILE A O 1
ATOM 628 N N . SER A 1 78 ? -11.233 1.333 18.408 1.00 97.12 78 SER A N 1
ATOM 629 C CA . SER A 1 78 ? -11.314 0.671 19.714 1.00 97.12 78 SER A CA 1
ATOM 630 C C . SER A 1 78 ? -12.451 1.234 20.566 1.00 97.12 78 SER A C 1
ATOM 632 O O . SER A 1 78 ? -13.194 0.473 21.182 1.00 97.12 78 SER A O 1
ATOM 634 N N . ASP A 1 79 ? -12.629 2.560 20.580 1.00 96.94 79 ASP A N 1
ATOM 635 C CA . ASP A 1 79 ? -13.724 3.200 21.312 1.00 96.94 79 ASP A CA 1
ATOM 636 C C . ASP A 1 79 ? -15.095 2.895 20.690 1.00 96.94 79 ASP A C 1
ATOM 638 O O . ASP A 1 79 ? -16.050 2.628 21.422 1.00 96.94 79 ASP A O 1
ATOM 642 N N . LYS A 1 80 ? -15.186 2.854 19.353 1.00 96.75 80 LYS A N 1
ATOM 643 C CA . LYS A 1 80 ? -16.400 2.447 18.623 1.00 96.75 80 LYS A CA 1
ATOM 644 C C . LYS A 1 80 ? -16.862 1.044 19.026 1.00 96.75 80 LYS A C 1
ATOM 646 O O . LYS A 1 80 ? -18.048 0.851 19.277 1.00 96.75 80 LYS A O 1
ATOM 651 N N . HIS A 1 81 ? -15.942 0.081 19.100 1.00 96.69 81 HIS A N 1
ATOM 652 C CA . HIS A 1 81 ? -16.250 -1.321 19.432 1.00 96.69 81 HIS A CA 1
ATOM 653 C C . HIS A 1 81 ? -16.170 -1.641 20.929 1.00 96.69 81 HIS A C 1
ATOM 655 O O . HIS A 1 81 ? -16.458 -2.766 21.324 1.00 96.69 81 HIS A O 1
ATOM 661 N N . LYS A 1 82 ? -15.789 -0.669 21.769 1.00 97.50 82 LYS A N 1
ATOM 662 C CA . LYS A 1 82 ? -15.564 -0.840 23.217 1.00 97.50 82 LYS A CA 1
ATOM 663 C C . LYS A 1 82 ? -14.576 -1.962 23.554 1.00 97.50 82 LYS A C 1
ATOM 665 O O . LYS A 1 82 ? -14.669 -2.591 24.603 1.00 97.50 82 LYS A O 1
ATOM 670 N N . THR A 1 83 ? -13.596 -2.172 22.680 1.00 96.62 83 THR A N 1
ATOM 671 C CA . THR A 1 83 ? -12.565 -3.197 22.830 1.00 96.62 83 THR A CA 1
ATOM 672 C C . THR A 1 83 ? -11.285 -2.811 22.105 1.00 96.62 83 THR A C 1
ATOM 674 O O . THR A 1 83 ? -11.302 -2.277 20.995 1.00 96.62 83 THR A O 1
ATOM 677 N N . PHE A 1 84 ? -10.152 -3.132 22.720 1.00 95.81 84 PHE A N 1
ATOM 678 C CA . PHE A 1 84 ? -8.832 -3.006 22.102 1.00 95.81 84 PHE A CA 1
ATOM 679 C C . PHE A 1 84 ? -8.449 -4.247 21.282 1.00 95.81 84 PHE A C 1
ATOM 681 O O . PHE A 1 84 ? -7.412 -4.266 20.620 1.00 95.81 84 PHE A O 1
ATOM 688 N N . ALA A 1 85 ? -9.262 -5.303 21.316 1.00 96.50 85 ALA A N 1
ATOM 689 C CA . ALA A 1 85 ? -8.985 -6.531 20.600 1.00 96.50 85 ALA A CA 1
ATOM 690 C C . ALA A 1 85 ? -9.418 -6.413 19.130 1.00 96.50 85 ALA A C 1
ATOM 692 O O . ALA A 1 85 ? -10.598 -6.488 18.804 1.00 96.50 85 ALA A O 1
ATOM 693 N N . MET A 1 86 ? -8.451 -6.297 18.213 1.00 94.06 86 MET A N 1
ATOM 694 C CA . MET A 1 86 ? -8.732 -6.127 16.776 1.00 94.06 86 MET A CA 1
ATOM 695 C C . MET A 1 86 ? -9.609 -7.227 16.164 1.00 94.06 86 MET A C 1
ATOM 697 O O . MET A 1 86 ? -10.322 -6.985 15.193 1.00 94.06 86 MET A O 1
ATOM 701 N N . HIS A 1 87 ? -9.551 -8.453 16.689 1.00 94.19 87 HIS A N 1
ATOM 702 C CA . HIS A 1 87 ? -10.345 -9.564 16.161 1.00 94.19 87 HIS A CA 1
ATOM 703 C C . HIS A 1 87 ? -11.851 -9.413 16.441 1.00 94.19 87 HIS A C 1
ATOM 705 O O . HIS A 1 87 ? -12.649 -10.012 15.722 1.00 94.19 87 HIS A O 1
ATOM 711 N N . GLU A 1 88 ? -12.224 -8.588 17.422 1.00 97.06 88 GLU A N 1
ATOM 712 C CA . GLU A 1 88 ? -13.610 -8.267 17.784 1.00 97.06 88 GLU A CA 1
ATOM 713 C C . GLU A 1 88 ? -14.174 -7.101 16.956 1.00 97.06 88 GLU A C 1
ATOM 715 O O . GLU A 1 88 ? -15.379 -6.863 16.954 1.00 97.06 88 GLU A O 1
ATOM 720 N N . TRP A 1 89 ? -13.324 -6.380 16.219 1.00 97.56 89 TRP A N 1
ATOM 721 C CA . TRP A 1 89 ? -13.763 -5.312 15.326 1.00 97.56 89 TRP A CA 1
ATOM 722 C C . TRP A 1 89 ? -14.455 -5.864 14.078 1.00 97.56 89 TRP A C 1
ATOM 724 O O . TRP A 1 89 ? -14.205 -6.992 13.637 1.00 97.56 89 TRP A O 1
ATOM 734 N N . SER A 1 90 ? -15.273 -5.017 13.448 1.00 97.06 90 SER A N 1
ATOM 735 C CA . SER A 1 90 ? -15.867 -5.326 12.146 1.00 97.06 90 SER A CA 1
ATOM 736 C C . SER A 1 90 ? -14.788 -5.566 11.079 1.00 97.06 90 SER A C 1
ATOM 738 O O . SER A 1 90 ? -13.698 -4.990 11.131 1.00 97.06 90 SER A O 1
ATOM 740 N N . GLN A 1 91 ? -15.096 -6.399 10.079 1.00 95.94 91 GLN A N 1
ATOM 741 C CA . GLN A 1 91 ? -14.191 -6.636 8.949 1.00 95.94 91 GLN A CA 1
ATOM 742 C C . GLN A 1 91 ? -13.831 -5.326 8.232 1.00 95.94 91 GLN A C 1
ATOM 744 O O . GLN A 1 91 ? -12.661 -5.091 7.955 1.00 95.94 91 GLN A O 1
ATOM 749 N N . GLU A 1 92 ? -14.817 -4.454 8.013 1.00 95.75 92 GLU A N 1
ATOM 750 C CA . GLU A 1 92 ? -14.632 -3.151 7.370 1.00 95.75 92 GLU A CA 1
ATOM 751 C C . GLU A 1 92 ? -13.645 -2.258 8.135 1.00 95.75 92 GLU A C 1
ATOM 753 O O . GLU A 1 92 ? -12.751 -1.663 7.534 1.00 95.75 92 GLU A O 1
ATOM 758 N N . ASP A 1 93 ? -13.753 -2.191 9.466 1.00 96.25 93 ASP A N 1
ATOM 759 C CA . ASP A 1 93 ? -12.843 -1.379 10.279 1.00 96.25 93 ASP A CA 1
ATOM 760 C C . ASP A 1 93 ? -11.420 -1.960 10.291 1.00 96.25 93 ASP A C 1
ATOM 762 O O . ASP A 1 93 ? -10.446 -1.204 10.240 1.00 96.25 93 ASP A O 1
ATOM 766 N N . ARG A 1 94 ? -11.278 -3.295 10.297 1.00 96.00 94 ARG A N 1
ATOM 767 C CA . ARG A 1 94 ? -9.970 -3.952 10.133 1.00 96.00 94 ARG A CA 1
ATOM 768 C C . ARG A 1 94 ? -9.353 -3.636 8.773 1.00 96.00 94 ARG A C 1
ATOM 770 O O . ARG A 1 94 ? -8.183 -3.258 8.713 1.00 96.00 94 ARG A O 1
ATOM 777 N N . ASP A 1 95 ? -10.133 -3.742 7.702 1.00 94.50 95 ASP A N 1
ATOM 778 C CA . ASP A 1 95 ? -9.675 -3.446 6.345 1.00 94.50 95 ASP A CA 1
ATOM 779 C C . ASP A 1 95 ? -9.271 -1.972 6.222 1.00 94.50 95 ASP A C 1
ATOM 781 O O . ASP A 1 95 ? -8.195 -1.662 5.708 1.00 94.50 95 ASP A O 1
ATOM 785 N N . ARG A 1 96 ? -10.075 -1.049 6.766 1.00 94.19 96 ARG A N 1
ATOM 786 C CA . ARG A 1 96 ? -9.751 0.384 6.831 1.00 94.19 96 ARG A CA 1
ATOM 787 C C . ARG A 1 96 ? -8.437 0.629 7.574 1.00 94.19 96 ARG A C 1
ATOM 789 O O . ARG A 1 96 ? -7.605 1.396 7.087 1.00 94.19 96 ARG A O 1
ATOM 796 N N . PHE A 1 97 ? -8.235 -0.022 8.718 1.00 95.25 97 PHE A N 1
ATOM 797 C CA . PHE A 1 97 ? -7.021 0.114 9.522 1.00 95.25 97 PHE A CA 1
ATOM 798 C C . PHE A 1 97 ? -5.764 -0.304 8.749 1.00 95.25 97 PHE A C 1
ATOM 800 O O . PHE A 1 97 ? -4.818 0.479 8.630 1.00 95.25 97 PHE A O 1
ATOM 807 N N . PHE A 1 98 ? -5.762 -1.508 8.170 1.00 94.69 98 PHE A N 1
ATOM 808 C CA . PHE A 1 98 ? -4.601 -2.020 7.439 1.00 94.69 98 PHE A CA 1
ATOM 809 C C . PHE A 1 98 ? -4.354 -1.281 6.118 1.00 94.69 98 PHE A C 1
ATOM 811 O O . PHE A 1 98 ? -3.198 -1.026 5.773 1.00 94.69 98 PHE A O 1
ATOM 818 N N . ASN A 1 99 ? -5.406 -0.870 5.406 1.00 90.94 99 ASN A N 1
ATOM 819 C CA . ASN A 1 99 ? -5.259 -0.085 4.179 1.00 90.94 99 ASN A CA 1
ATOM 820 C C . ASN A 1 99 ? -4.648 1.295 4.448 1.00 90.94 99 ASN A C 1
ATOM 822 O O . ASN A 1 99 ? -3.794 1.753 3.683 1.00 90.94 99 ASN A O 1
ATOM 826 N N . LEU A 1 100 ? -5.031 1.950 5.548 1.00 92.62 100 LEU A N 1
ATOM 827 C CA . LEU A 1 100 ? -4.426 3.223 5.939 1.00 92.62 100 LEU A CA 1
ATOM 828 C C . LEU A 1 100 ? -2.976 3.042 6.390 1.00 92.62 100 LEU A C 1
ATOM 830 O O . LEU A 1 100 ? -2.119 3.807 5.952 1.00 92.62 100 LEU A O 1
ATOM 834 N N . PHE A 1 101 ? -2.665 1.991 7.154 1.00 94.94 101 PHE A N 1
ATOM 835 C CA . PHE A 1 101 ? -1.278 1.656 7.494 1.00 94.94 101 PHE A CA 1
ATOM 836 C C . PHE A 1 101 ? -0.404 1.495 6.245 1.00 94.94 101 PHE A C 1
ATOM 838 O O . PHE A 1 101 ? 0.641 2.138 6.129 1.00 94.94 101 PHE A O 1
ATOM 845 N N . ALA A 1 102 ? -0.850 0.681 5.285 1.00 90.88 102 ALA A N 1
ATOM 846 C CA . ALA A 1 102 ? -0.123 0.457 4.041 1.00 90.88 102 ALA A CA 1
ATOM 847 C C . ALA A 1 102 ? 0.034 1.754 3.231 1.00 90.88 102 ALA A C 1
ATOM 849 O O . ALA A 1 102 ? 1.094 1.996 2.657 1.00 90.88 102 ALA A O 1
ATOM 850 N N . SER A 1 103 ? -0.986 2.614 3.229 1.00 89.44 103 SER A N 1
ATOM 851 C CA . SER A 1 103 ? -0.931 3.917 2.561 1.00 89.44 103 SER A CA 1
ATOM 852 C C . SER A 1 103 ? 0.132 4.826 3.180 1.00 89.44 103 SER A C 1
ATOM 854 O O . SER A 1 103 ? 0.970 5.350 2.453 1.00 89.44 103 SER A O 1
ATOM 856 N N . HIS A 1 104 ? 0.171 4.964 4.510 1.00 92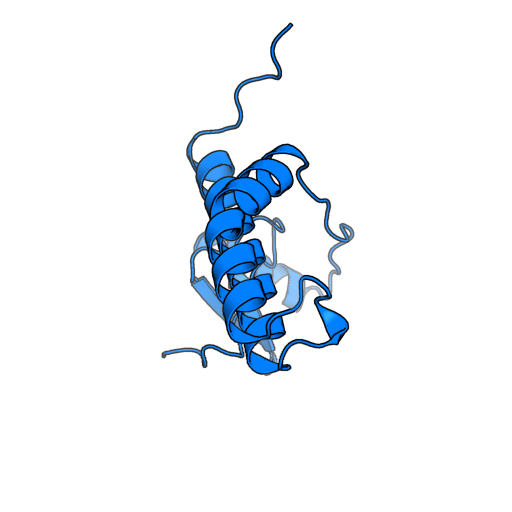.25 104 HIS A N 1
ATOM 857 C CA . HIS A 1 104 ? 1.204 5.758 5.188 1.00 92.25 104 HIS A CA 1
ATOM 858 C C . HIS A 1 104 ? 2.612 5.191 4.970 1.00 92.25 104 HIS A C 1
ATOM 860 O O . HIS A 1 104 ? 3.548 5.953 4.725 1.00 92.25 104 HIS A O 1
ATOM 866 N N . TYR A 1 105 ? 2.757 3.863 4.987 1.00 91.44 105 TYR A N 1
ATOM 867 C CA . TYR A 1 105 ? 4.022 3.198 4.675 1.00 91.44 105 TYR A CA 1
ATOM 868 C C . TYR A 1 105 ? 4.500 3.547 3.256 1.00 91.44 105 TYR A C 1
ATOM 870 O O . TYR A 1 105 ? 5.635 3.981 3.064 1.00 91.44 105 TYR A O 1
ATOM 878 N N . LEU A 1 106 ? 3.631 3.391 2.253 1.00 87.69 106 LEU A N 1
ATOM 879 C CA . LEU A 1 106 ? 3.978 3.634 0.851 1.00 87.69 106 LEU A CA 1
ATOM 880 C C . LEU A 1 106 ? 4.215 5.118 0.556 1.00 87.69 106 LEU A C 1
ATOM 882 O O . LEU A 1 106 ? 5.046 5.432 -0.296 1.00 87.69 106 LEU A O 1
ATOM 886 N N . SER A 1 107 ? 3.531 6.021 1.261 1.00 87.25 107 SER A N 1
ATOM 887 C CA . SER A 1 107 ? 3.797 7.460 1.191 1.00 87.25 107 SER A CA 1
ATOM 888 C C . SER A 1 107 ? 5.214 7.780 1.660 1.00 87.25 107 SER A C 1
ATOM 890 O O . SER A 1 107 ? 5.954 8.436 0.931 1.00 87.25 107 SER A O 1
ATOM 892 N N . PHE A 1 108 ? 5.638 7.237 2.807 1.00 87.06 108 PHE A N 1
ATOM 893 C CA . PHE A 1 108 ? 7.009 7.406 3.294 1.00 87.06 108 PHE A CA 1
ATOM 894 C C . PHE A 1 108 ? 8.042 6.859 2.301 1.00 87.06 108 PHE A C 1
ATOM 896 O O . PHE A 1 108 ? 8.988 7.554 1.939 1.00 87.06 108 PHE A O 1
ATOM 903 N N . GLU A 1 109 ? 7.846 5.635 1.804 1.00 85.62 109 GLU A N 1
ATOM 904 C CA . GLU A 1 109 ? 8.754 5.031 0.820 1.00 85.62 109 GLU A CA 1
ATOM 905 C C . GLU A 1 109 ? 8.809 5.833 -0.488 1.00 85.62 109 GLU A C 1
ATOM 907 O O . GLU A 1 109 ? 9.861 5.940 -1.116 1.00 85.62 109 GLU A O 1
ATOM 912 N N . SER A 1 110 ? 7.689 6.435 -0.894 1.00 83.56 110 SER A N 1
ATOM 913 C CA . SER A 1 110 ? 7.637 7.304 -2.070 1.00 83.56 110 SER A CA 1
ATOM 914 C C . SER A 1 110 ? 8.444 8.583 -1.869 1.00 83.56 110 SER A C 1
ATOM 916 O O . SER A 1 110 ? 9.128 9.002 -2.803 1.00 83.56 110 SER A O 1
ATOM 918 N N . GLU A 1 111 ? 8.402 9.171 -0.670 1.00 83.06 111 GLU A N 1
ATOM 919 C CA . GLU A 1 111 ? 9.225 10.328 -0.308 1.00 83.06 111 GLU A CA 1
ATOM 920 C C . GLU A 1 111 ? 10.711 9.984 -0.236 1.00 83.06 111 GLU A C 1
ATOM 922 O O . GLU A 1 111 ? 11.533 10.722 -0.776 1.00 83.06 111 GLU A O 1
ATOM 927 N N . VAL A 1 112 ? 11.062 8.851 0.377 1.00 81.06 112 VAL A N 1
ATOM 928 C CA . VAL A 1 112 ? 12.444 8.356 0.419 1.00 81.06 112 VAL A CA 1
ATOM 929 C C . VAL A 1 112 ? 12.973 8.101 -0.989 1.00 81.06 112 VAL A C 1
ATOM 931 O O . VAL A 1 112 ? 14.108 8.458 -1.291 1.00 81.06 112 VAL A O 1
ATOM 934 N N . ALA A 1 113 ? 12.164 7.518 -1.874 1.00 75.81 113 ALA A N 1
ATOM 935 C CA . ALA A 1 113 ? 12.551 7.303 -3.264 1.00 75.81 113 ALA A CA 1
ATOM 936 C C . ALA A 1 113 ? 12.758 8.620 -4.035 1.00 75.81 113 ALA A C 1
ATOM 938 O O . ALA A 1 113 ? 13.547 8.649 -4.976 1.00 75.81 113 ALA A O 1
ATOM 939 N N . ASP A 1 114 ? 12.050 9.688 -3.657 1.00 74.69 114 ASP A N 1
ATOM 940 C CA . ASP A 1 114 ? 12.136 11.005 -4.299 1.00 74.69 114 ASP A CA 1
ATOM 941 C C . ASP A 1 114 ? 13.348 11.812 -3.820 1.00 74.69 114 ASP A C 1
ATOM 943 O O . ASP A 1 114 ? 14.072 12.404 -4.616 1.00 74.69 114 ASP A O 1
ATOM 947 N N . LYS A 1 115 ? 13.569 11.819 -2.503 1.00 79.88 115 LYS A N 1
ATOM 948 C CA . LYS A 1 115 ? 14.552 12.675 -1.824 1.00 79.88 115 LYS A CA 1
ATOM 949 C C . LYS A 1 115 ? 15.867 11.948 -1.520 1.00 79.88 115 LYS A C 1
ATOM 951 O O . LYS A 1 115 ? 16.852 12.590 -1.166 1.00 79.88 115 LYS A O 1
ATOM 956 N N . GLY A 1 116 ? 15.883 10.622 -1.662 1.00 69.88 116 GLY A N 1
ATOM 957 C CA . GLY A 1 116 ? 16.932 9.751 -1.140 1.00 69.88 116 GLY A CA 1
ATOM 958 C C . GLY A 1 116 ? 16.820 9.582 0.378 1.00 69.88 116 GLY A C 1
ATOM 959 O O . GLY A 1 116 ? 16.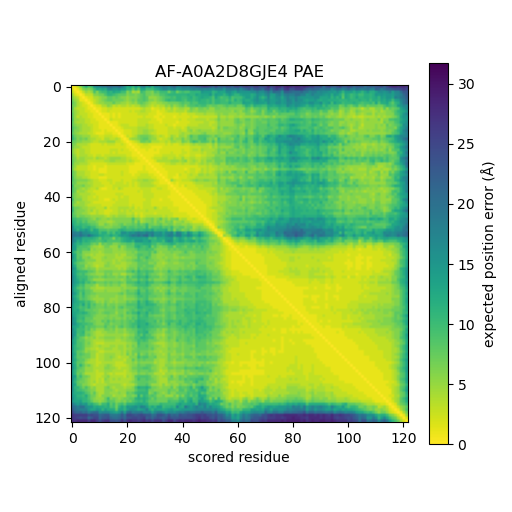350 10.467 1.094 1.00 69.88 116 GLY A O 1
ATOM 960 N N . MET A 1 117 ? 17.268 8.437 0.897 1.00 70.12 117 MET A N 1
ATOM 961 C CA . MET A 1 117 ? 17.470 8.287 2.339 1.00 70.12 117 MET A CA 1
ATOM 962 C C . MET A 1 117 ? 18.834 8.897 2.696 1.00 70.12 117 MET A C 1
ATOM 964 O O . MET A 1 117 ? 19.817 8.563 2.025 1.00 70.12 117 MET A O 1
ATOM 968 N N . PRO A 1 118 ? 18.947 9.758 3.725 1.00 59.59 118 PRO A N 1
ATOM 969 C CA . PRO A 1 118 ? 20.258 10.143 4.230 1.00 59.59 118 PRO A CA 1
ATOM 970 C C . PRO A 1 118 ? 21.022 8.876 4.647 1.00 59.59 118 PRO A C 1
ATOM 972 O O . PRO A 1 118 ? 20.397 7.931 5.144 1.00 59.59 118 PRO A O 1
ATOM 975 N N . PRO A 1 119 ? 22.352 8.813 4.451 1.00 49.69 119 PRO A N 1
ATOM 976 C CA . PRO A 1 119 ? 23.129 7.692 4.965 1.00 49.69 119 PRO A CA 1
ATOM 977 C C . PRO A 1 119 ? 22.848 7.572 6.464 1.00 49.69 119 PRO A C 1
ATOM 979 O O . PRO A 1 119 ? 22.824 8.592 7.158 1.00 49.69 119 PRO A O 1
ATOM 982 N N . MET A 1 120 ? 22.574 6.354 6.948 1.00 46.22 120 MET A N 1
ATOM 983 C CA . MET A 1 120 ? 22.316 6.139 8.374 1.00 46.22 120 MET A CA 1
ATOM 984 C C . MET A 1 120 ? 23.424 6.817 9.186 1.00 46.22 120 MET A C 1
ATOM 986 O O . MET A 1 120 ? 24.609 6.593 8.930 1.00 46.22 120 MET A O 1
ATOM 990 N N . GLY A 1 121 ? 23.021 7.702 10.099 1.00 44.56 121 GLY A N 1
ATOM 991 C CA . GLY A 1 121 ? 23.944 8.440 10.949 1.00 44.56 121 GLY A CA 1
ATOM 992 C C . GLY A 1 121 ? 24.823 7.496 11.766 1.00 44.56 121 GLY A C 1
ATOM 993 O O . GLY A 1 121 ? 24.384 6.416 12.165 1.00 44.56 121 GLY A O 1
ATOM 994 N N . LYS A 1 122 ? 26.066 7.936 11.977 1.00 30.69 122 LYS A N 1
ATOM 995 C CA . LYS A 1 122 ? 26.925 7.481 13.073 1.00 30.69 122 LYS A CA 1
ATOM 996 C C . LYS A 1 122 ? 26.223 7.639 14.418 1.00 30.69 122 LYS A C 1
ATOM 998 O O . LYS A 1 122 ? 25.443 8.611 14.546 1.00 30.69 122 LYS A O 1
#

Secondary structure (DSSP, 8-state):
-PPPGGG--SBBTTT-SBP-SEEEEETTEEEEESSHHHHHHHHHHHHTTPPP-------HHHHHHHHHHHHHHHHHHHHHHT-S-GGGS-HHHHHHHHHHHHHHHHHHHHHHHHH-PPPPP-

Nearest PDB structures (foldseek):
  3r2q-assembly1_A-2  TM=3.782E-01  e=2.003E+00  Escherichia coli K-12

Mean predicted aligned error: 7.03 Å

pLDDT: mean 84.73, std 12.6, range [30.69, 97.56]

Radius of gyration: 17.55 Å; Cα contacts (8 Å, |Δi|>4): 128; chains: 1; bounding box: 43×27×47 Å

Foldseek 3Di:
DDDPPVQDDQAALAPRAGFPPAWDDDPNHIGGHNDPVSNVVSVVCVVVVHDDPDPDDADVVLLVQLCVVLVVLLVVQCVVQVHNDLVSGDPVSNVVSVVSSVVSSSVVSNVCVVPPDDDPDD